Protein AF-A0A1V3P8Z8-F1 (afdb_monomer)

Secondary structure (DSSP, 8-state):
--TTGGGTS-HHHHHHHHHHHHHHHHHHHHHHHSS--HHHHHHHHHHHHHHHHHHHHT--

Sequence (60 aa):
MIGTDLKQAHPLRVAMLAADEVLQ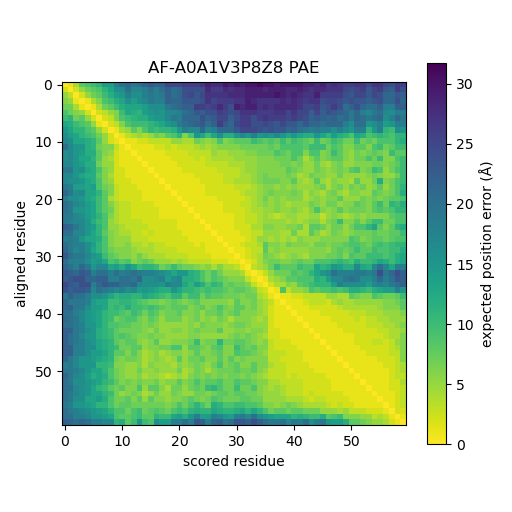HLREYADATDRPAWEAVQAADLLDSVADLLAKAVQP

Mean predicted aligned error: 9.08 Å

pLDDT: mean 73.27, std 10.86, range [43.44, 83.06]

Foldseek 3Di:
DPPPVVVPDDVLNVLLVVLVVLLVVLVVVCVVVVHRDVVSVVSNVVSVVSNVVSVVVPDD

Nearest PDB structures (foldseek):
  2f6m-assembly2_C  TM=7.822E-01  e=4.537E+00  Saccharomyces cerevisiae
  2f66-assembly3_A  TM=7.659E-01  e=4.830E+00  Saccharomyces cerevisiae
  6s1k-assembly1_E  TM=4.923E-01  e=8.493E+00  Escherichia coli str. K-12 substr. MG1655star

Radius of gyration: 13.84 Å; Cα contacts (8 Å, |Δi|>4): 31; chains: 1; bounding box: 28×25×36 Å

Solvent-accessible surface area (backbone atoms only — not comparable to full-atom values): 3508 Å² total; per-residue (Å²): 136,72,81,65,66,64,76,75,47,56,67,61,60,52,52,42,54,53,36,54,53,52,44,50,52,40,49,54,51,26,66,75,57,83,53,64,51,71,68,46,52,54,51,38,57,52,36,54,53,50,41,51,53,44,55,59,71,72,56,132

Structure (mmCIF, N/CA/C/O backbone):
data_AF-A0A1V3P8Z8-F1
#
_entry.id   AF-A0A1V3P8Z8-F1
#
loop_
_atom_site.group_PDB
_atom_site.id
_atom_site.type_symbol
_atom_site.label_atom_id
_atom_site.label_alt_id
_atom_site.label_comp_id
_atom_site.label_asym_id
_atom_site.label_entity_id
_atom_site.label_seq_id
_atom_site.pdbx_PDB_ins_code
_atom_site.Cartn_x
_atom_site.Cartn_y
_atom_site.Cartn_z
_atom_site.occupancy
_atom_site.B_iso_or_equiv
_atom_site.auth_seq_id
_atom_site.auth_comp_id
_atom_site.auth_asym_id
_atom_site.auth_atom_id
_atom_site.pdbx_PDB_model_num
ATOM 1 N N . MET A 1 1 ? -16.181 17.979 -2.797 1.00 43.44 1 MET A N 1
ATOM 2 C CA . MET A 1 1 ? -16.427 18.355 -1.388 1.00 43.44 1 MET A CA 1
ATOM 3 C C . MET A 1 1 ? -15.969 17.182 -0.513 1.00 43.44 1 MET A C 1
ATOM 5 O O . MET A 1 1 ? -16.791 16.450 -0.007 1.00 43.44 1 MET A O 1
ATOM 9 N N . ILE A 1 2 ? -14.654 16.930 -0.436 1.00 53.16 2 ILE A N 1
ATOM 10 C CA . ILE A 1 2 ? -14.066 15.749 0.251 1.00 53.16 2 ILE A CA 1
ATOM 1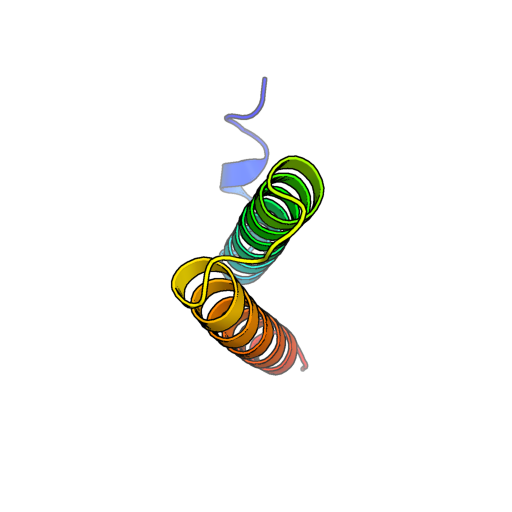1 C C . ILE A 1 2 ? -13.607 16.106 1.687 1.00 53.16 2 ILE A C 1
ATOM 13 O O . ILE A 1 2 ? -13.280 15.247 2.495 1.00 53.16 2 ILE A O 1
ATOM 17 N N . GLY A 1 3 ? -13.622 17.396 2.046 1.00 48.69 3 GLY A N 1
ATOM 18 C CA . GLY A 1 3 ? -13.044 17.897 3.301 1.00 48.69 3 GLY A CA 1
ATOM 19 C C . GLY A 1 3 ? -13.898 17.732 4.565 1.00 48.69 3 GLY A C 1
ATOM 20 O O . GLY A 1 3 ? -13.396 17.988 5.658 1.00 48.69 3 GLY A O 1
ATOM 21 N N . THR A 1 4 ? -15.170 17.343 4.450 1.00 47.03 4 THR A N 1
ATOM 22 C CA . THR A 1 4 ? -16.096 17.221 5.596 1.00 47.03 4 THR A CA 1
ATOM 23 C C . THR A 1 4 ? -16.358 15.778 6.024 1.00 47.03 4 THR A C 1
ATOM 25 O O . THR A 1 4 ? -16.455 15.542 7.225 1.00 47.03 4 THR A O 1
ATOM 28 N N . ASP A 1 5 ? -16.368 14.812 5.102 1.00 50.31 5 ASP A N 1
ATOM 29 C CA . ASP A 1 5 ? -16.559 13.385 5.421 1.00 50.31 5 ASP A CA 1
ATOM 30 C C . ASP A 1 5 ? -15.362 12.765 6.162 1.00 50.31 5 ASP A C 1
ATOM 32 O O . ASP A 1 5 ? -15.529 11.950 7.068 1.00 50.31 5 ASP A O 1
ATOM 36 N N . LEU A 1 6 ? -14.140 13.227 5.873 1.00 51.56 6 LEU A N 1
ATOM 37 C CA . LEU A 1 6 ? -12.928 12.770 6.566 1.00 51.56 6 LEU A CA 1
ATOM 38 C C . LEU A 1 6 ? -12.871 13.175 8.049 1.00 51.56 6 LEU A C 1
ATOM 40 O O . LEU A 1 6 ? -12.177 12.526 8.826 1.00 51.56 6 LEU A O 1
ATOM 44 N N . LYS A 1 7 ? -13.600 14.220 8.471 1.00 48.56 7 LYS A N 1
ATOM 45 C CA . LYS A 1 7 ? -13.582 14.695 9.869 1.00 48.56 7 LYS A CA 1
ATOM 46 C C . LYS A 1 7 ? -14.325 13.774 10.841 1.00 48.56 7 LYS A C 1
ATOM 48 O O . LYS A 1 7 ? -14.106 13.892 12.043 1.00 48.56 7 LYS A O 1
ATOM 53 N N . GLN A 1 8 ? -15.199 12.893 10.348 1.00 55.12 8 GLN A N 1
ATOM 54 C CA . GLN A 1 8 ? -15.960 11.943 11.175 1.00 55.12 8 GLN A CA 1
ATOM 55 C C . GLN A 1 8 ? -15.577 10.480 10.931 1.00 55.12 8 GLN A C 1
ATOM 57 O O . GLN A 1 8 ? -16.058 9.589 11.634 1.00 55.1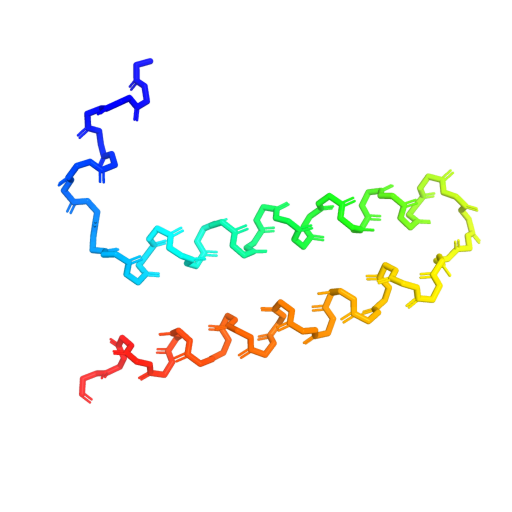2 8 GLN A O 1
ATOM 62 N N . ALA A 1 9 ? -14.707 10.213 9.959 1.00 59.38 9 ALA A N 1
ATOM 63 C CA . ALA A 1 9 ? -14.205 8.875 9.716 1.00 59.38 9 ALA A CA 1
ATOM 64 C C . ALA A 1 9 ? -13.257 8.462 10.851 1.00 59.38 9 ALA A C 1
ATOM 66 O O . ALA A 1 9 ? -12.310 9.172 11.187 1.00 59.38 9 ALA A O 1
ATOM 67 N N . HIS A 1 10 ? -13.520 7.298 11.451 1.00 71.06 10 HIS A N 1
ATOM 68 C CA . HIS A 1 10 ? -12.635 6.700 12.448 1.00 71.06 10 HIS A CA 1
ATOM 69 C C . HIS A 1 10 ? -11.199 6.668 11.886 1.00 71.06 10 HIS A C 1
ATOM 71 O O . HIS A 1 10 ? -11.032 6.155 10.778 1.00 71.06 10 HIS A O 1
ATOM 77 N N . PRO A 1 11 ? -10.167 7.171 12.592 1.00 74.00 11 PRO A N 1
ATOM 78 C CA . PRO A 1 11 ? -8.813 7.307 12.042 1.00 74.00 11 PRO A CA 1
ATOM 79 C C . PRO A 1 11 ? -8.260 6.020 11.412 1.00 74.00 11 PRO A C 1
ATOM 81 O O . PRO A 1 11 ? -7.599 6.072 10.381 1.00 74.00 11 PRO A O 1
ATOM 84 N N . LEU A 1 12 ? -8.617 4.856 11.970 1.00 73.25 12 LEU A N 1
ATOM 85 C CA . LEU A 1 12 ? -8.277 3.548 11.393 1.00 73.25 12 LEU A CA 1
ATOM 86 C C . LEU A 1 12 ? -8.913 3.306 10.015 1.00 73.25 12 LEU A C 1
ATOM 88 O O . LEU A 1 12 ? -8.255 2.774 9.133 1.00 73.25 12 LEU A O 1
ATOM 92 N N . ARG A 1 13 ? -10.165 3.729 9.793 1.00 75.06 13 ARG A N 1
ATOM 93 C CA . ARG A 1 13 ? -10.824 3.618 8.480 1.00 75.06 13 ARG A CA 1
ATOM 94 C C . ARG A 1 13 ? -10.173 4.528 7.442 1.00 75.06 13 ARG A C 1
ATOM 96 O O . ARG A 1 13 ? -10.032 4.121 6.298 1.00 75.06 13 ARG A O 1
ATOM 103 N N . VAL A 1 14 ? -9.756 5.733 7.839 1.00 78.38 14 VAL A N 1
ATOM 104 C CA . VAL A 1 14 ? -9.002 6.642 6.956 1.00 78.38 14 VAL A CA 1
ATOM 105 C C . VAL A 1 14 ? -7.657 6.024 6.579 1.00 78.38 14 VAL A C 1
ATOM 107 O O . VAL A 1 14 ? -7.283 6.041 5.412 1.00 78.38 14 VAL A O 1
AT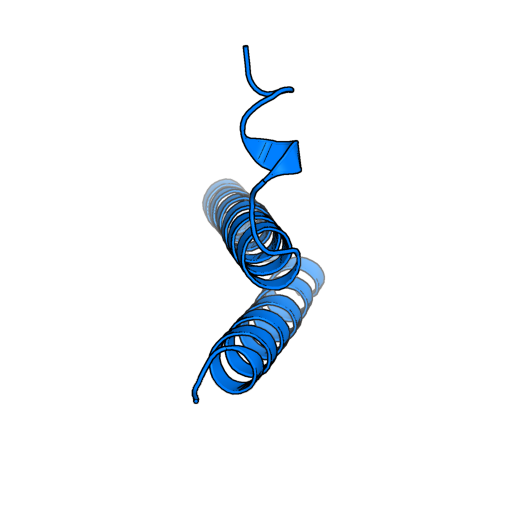OM 110 N N . ALA A 1 15 ? -6.959 5.435 7.552 1.00 77.25 15 ALA A N 1
ATOM 111 C CA . ALA A 1 15 ? -5.692 4.757 7.313 1.00 77.25 15 ALA A CA 1
ATOM 112 C C . ALA A 1 15 ? -5.841 3.534 6.387 1.00 77.25 15 ALA A C 1
ATOM 114 O O . ALA A 1 15 ? -4.990 3.338 5.527 1.00 77.25 15 ALA A O 1
ATOM 115 N N . MET A 1 16 ? -6.927 2.756 6.512 1.00 77.56 16 MET A N 1
ATOM 116 C CA . MET A 1 16 ? -7.204 1.629 5.607 1.00 77.56 16 MET A CA 1
ATOM 117 C C . MET A 1 16 ? -7.416 2.103 4.167 1.00 77.56 16 MET A C 1
ATOM 119 O O . MET A 1 16 ? -6.776 1.586 3.261 1.00 77.56 16 MET A O 1
ATOM 123 N N . LEU A 1 17 ? -8.250 3.129 3.963 1.00 79.69 17 LEU A N 1
ATOM 124 C CA . LEU A 1 17 ? -8.503 3.680 2.627 1.00 79.69 17 LEU A CA 1
ATOM 125 C C . LEU A 1 17 ? -7.227 4.229 1.977 1.00 79.69 17 LEU A C 1
ATOM 127 O O . LEU A 1 17 ? -7.000 4.008 0.793 1.00 79.69 17 L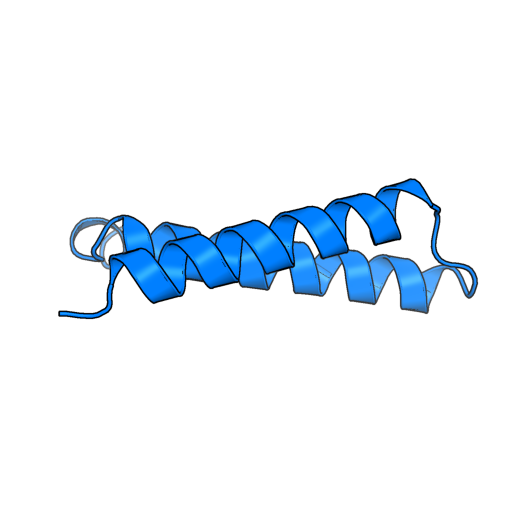EU A O 1
ATOM 131 N N . ALA A 1 18 ? -6.381 4.909 2.754 1.00 77.50 18 ALA A N 1
ATOM 132 C CA . ALA A 1 18 ? -5.099 5.401 2.262 1.00 77.50 18 ALA A CA 1
ATOM 133 C C . ALA A 1 18 ? -4.142 4.254 1.887 1.00 77.50 18 ALA A C 1
ATOM 135 O O . ALA A 1 18 ? -3.420 4.363 0.900 1.00 77.50 18 ALA A O 1
ATOM 136 N N . ALA A 1 19 ? -4.134 3.150 2.645 1.00 81.06 19 ALA A N 1
ATOM 137 C CA . ALA A 1 19 ? -3.320 1.982 2.315 1.00 81.06 19 ALA A CA 1
ATOM 138 C C . ALA A 1 19 ? -3.782 1.313 1.008 1.00 81.06 19 ALA A C 1
ATOM 140 O O . ALA A 1 19 ? -2.947 1.015 0.152 1.00 81.06 19 ALA A O 1
ATOM 141 N N . ASP A 1 20 ? -5.097 1.155 0.827 1.00 81.06 20 ASP A N 1
ATOM 142 C CA . ASP A 1 20 ? -5.695 0.611 -0.399 1.00 81.06 20 ASP A CA 1
ATOM 143 C C . ASP A 1 20 ? -5.372 1.478 -1.630 1.00 81.06 20 ASP A C 1
ATOM 145 O O . ASP A 1 20 ? -5.009 0.951 -2.684 1.00 81.06 20 ASP A O 1
ATOM 149 N N . GLU A 1 21 ? -5.447 2.808 -1.501 1.00 81.25 21 GLU A N 1
ATOM 150 C CA . GLU A 1 21 ? -5.144 3.753 -2.586 1.00 81.25 21 GLU A CA 1
ATOM 151 C C . GLU A 1 21 ? -3.673 3.664 -3.030 1.00 81.25 21 GLU A C 1
ATOM 153 O O . GLU A 1 21 ? -3.374 3.600 -4.225 1.00 81.25 21 GLU A O 1
ATOM 158 N N . VAL A 1 22 ? -2.736 3.578 -2.079 1.00 82.06 22 VAL A N 1
ATOM 159 C CA . VAL A 1 22 ? -1.309 3.436 -2.407 1.00 82.06 22 VAL A CA 1
ATOM 160 C C . VAL A 1 22 ? -1.017 2.063 -3.026 1.00 82.06 22 VAL A C 1
ATOM 162 O O . VAL A 1 22 ? -0.253 1.981 -3.990 1.00 82.06 22 VAL A O 1
ATOM 165 N N . LEU A 1 23 ? -1.651 0.991 -2.539 1.00 81.00 23 LEU A N 1
ATOM 166 C CA . LEU A 1 23 ? -1.557 -0.341 -3.148 1.00 81.00 23 LEU A CA 1
ATOM 167 C C . LEU A 1 23 ? -2.019 -0.335 -4.606 1.00 81.00 23 LEU A C 1
ATOM 169 O O . LEU A 1 23 ? -1.373 -0.946 -5.461 1.00 81.00 23 LEU A O 1
ATOM 173 N N . GLN A 1 24 ? -3.114 0.364 -4.902 1.00 83.06 24 GLN A N 1
ATOM 174 C CA . GLN A 1 24 ? -3.617 0.489 -6.263 1.00 83.06 24 GLN A CA 1
ATOM 175 C C . GLN A 1 24 ? -2.599 1.185 -7.177 1.00 83.06 24 GLN A C 1
ATOM 177 O O . GLN A 1 24 ? -2.290 0.660 -8.246 1.00 83.06 24 GLN A O 1
ATOM 182 N N . HIS A 1 25 ? -2.010 2.301 -6.745 1.00 81.00 25 HIS A N 1
ATOM 183 C CA . HIS A 1 25 ? -0.993 2.997 -7.538 1.00 81.00 25 H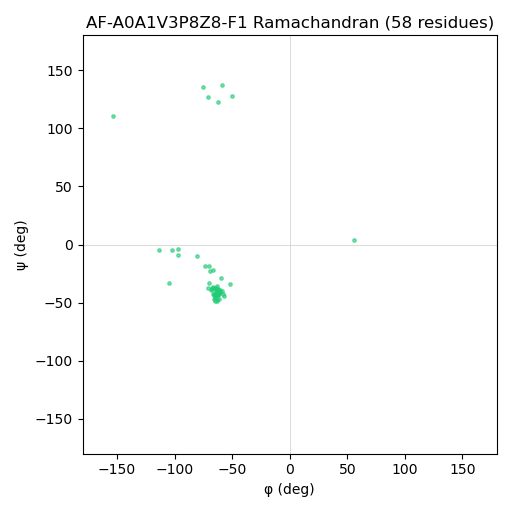IS A CA 1
ATOM 184 C C . HIS A 1 25 ? 0.267 2.165 -7.786 1.00 81.00 25 HIS A C 1
ATOM 186 O O . HIS A 1 25 ? 0.851 2.233 -8.868 1.00 81.00 25 HIS A O 1
ATOM 192 N N . LEU A 1 26 ? 0.690 1.352 -6.817 1.00 79.81 26 LEU A N 1
ATOM 193 C CA . LEU A 1 26 ? 1.833 0.456 -7.003 1.00 79.81 26 LEU A CA 1
ATOM 194 C C . LEU A 1 26 ? 1.544 -0.640 -8.035 1.00 79.81 26 LEU A C 1
ATOM 196 O O . LEU A 1 26 ? 2.428 -0.981 -8.823 1.00 79.81 26 LEU A O 1
ATOM 200 N N . ARG A 1 27 ? 0.309 -1.155 -8.073 1.00 78.50 27 ARG A N 1
ATOM 201 C CA . ARG A 1 27 ? -0.134 -2.110 -9.102 1.00 78.50 27 ARG A CA 1
ATOM 202 C C . ARG A 1 27 ? -0.171 -1.465 -10.483 1.00 78.50 27 ARG A C 1
ATOM 204 O O . ARG A 1 27 ? 0.395 -2.020 -11.414 1.00 78.50 27 ARG A O 1
ATOM 211 N N . GLU A 1 28 ? -0.743 -0.267 -10.596 1.00 82.75 28 GLU A N 1
ATOM 212 C CA . GLU A 1 28 ? -0.768 0.502 -11.849 1.00 82.75 28 GLU A CA 1
ATOM 213 C C . GLU A 1 28 ? 0.652 0.782 -12.370 1.00 82.75 28 GLU A C 1
ATOM 215 O O . GLU A 1 28 ? 0.919 0.665 -13.566 1.00 82.75 28 GLU A O 1
ATOM 220 N N . TYR A 1 29 ? 1.588 1.102 -11.473 1.00 78.19 29 TYR A N 1
ATOM 221 C CA . TYR A 1 29 ? 2.997 1.282 -11.817 1.00 78.19 29 TYR A CA 1
ATOM 222 C C . TYR A 1 29 ? 3.655 -0.016 -12.311 1.00 78.19 29 TYR A C 1
ATOM 224 O O . TYR A 1 29 ? 4.381 0.003 -13.309 1.00 78.19 29 TYR A O 1
ATOM 232 N N . ALA A 1 30 ? 3.410 -1.145 -11.638 1.00 75.88 30 ALA A N 1
ATOM 233 C CA . ALA A 1 30 ? 3.926 -2.450 -12.051 1.00 75.88 30 ALA A CA 1
ATOM 234 C C . ALA A 1 30 ? 3.383 -2.873 -13.427 1.00 75.88 30 ALA A C 1
ATOM 236 O O . ALA A 1 30 ? 4.162 -3.300 -14.280 1.00 75.88 30 ALA A O 1
ATOM 237 N N . ASP A 1 31 ? 2.083 -2.679 -13.666 1.00 79.94 31 ASP A N 1
ATOM 238 C CA . ASP A 1 31 ? 1.431 -2.975 -14.947 1.00 79.94 31 ASP A CA 1
ATOM 239 C C . ASP A 1 31 ? 1.985 -2.094 -16.078 1.00 79.94 31 ASP A C 1
ATOM 241 O O . ASP A 1 31 ? 2.250 -2.576 -17.178 1.00 79.94 31 ASP A O 1
ATOM 245 N N . ALA A 1 32 ? 2.221 -0.803 -15.816 1.00 82.31 32 ALA A N 1
ATOM 246 C CA . ALA A 1 32 ? 2.750 0.129 -16.813 1.00 82.31 32 ALA A CA 1
ATOM 247 C C . ALA A 1 32 ? 4.215 -0.134 -17.201 1.00 82.31 32 ALA A C 1
ATOM 249 O O . ALA A 1 32 ? 4.661 0.307 -18.262 1.00 82.31 32 ALA A O 1
ATOM 250 N N . THR A 1 33 ? 4.982 -0.804 -16.340 1.00 73.38 33 THR A N 1
ATOM 251 C CA . THR A 1 33 ? 6.426 -1.000 -16.526 1.00 73.38 33 THR A CA 1
ATOM 252 C C . THR A 1 33 ? 6.794 -2.395 -17.039 1.00 73.38 33 THR A C 1
ATOM 254 O O . THR A 1 33 ? 7.9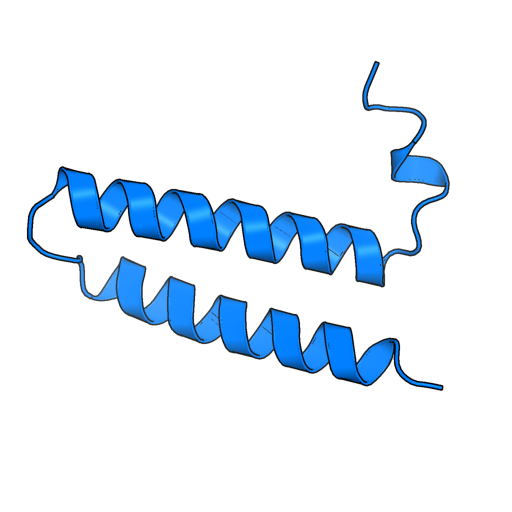68 -2.625 -17.334 1.00 73.38 33 THR A O 1
ATOM 257 N N . ASP A 1 34 ? 5.825 -3.317 -17.173 1.00 66.88 34 ASP A N 1
ATOM 258 C CA . ASP A 1 34 ? 5.985 -4.723 -17.618 1.00 66.88 34 ASP A CA 1
ATOM 259 C C . ASP A 1 34 ? 7.002 -5.537 -16.774 1.00 66.88 34 ASP A C 1
ATOM 261 O O . ASP A 1 34 ? 7.336 -6.692 -17.056 1.00 66.88 34 ASP A O 1
ATOM 265 N N . ARG A 1 35 ? 7.536 -4.907 -15.720 1.00 61.19 35 ARG A N 1
ATOM 266 C CA . ARG A 1 35 ? 8.502 -5.405 -14.746 1.00 61.19 35 ARG A CA 1
ATOM 267 C C . ARG A 1 35 ? 8.297 -4.627 -13.448 1.00 61.19 35 ARG A C 1
ATOM 269 O O . ARG A 1 35 ? 8.664 -3.454 -13.396 1.00 61.19 35 ARG A O 1
ATOM 276 N N . PRO A 1 36 ? 7.790 -5.260 -12.382 1.00 66.38 36 PRO A N 1
ATOM 277 C CA . PRO A 1 36 ? 7.688 -4.579 -11.107 1.00 66.38 36 PRO A CA 1
ATOM 278 C C . PRO A 1 36 ? 9.090 -4.200 -10.612 1.00 66.38 36 PRO A C 1
ATOM 280 O O . PRO A 1 36 ? 9.955 -5.065 -10.451 1.00 66.38 36 PRO A O 1
ATOM 283 N N . ALA A 1 37 ? 9.326 -2.907 -10.370 1.00 74.88 37 ALA A N 1
ATOM 284 C CA . ALA A 1 37 ? 10.500 -2.469 -9.622 1.00 74.88 37 ALA A CA 1
ATOM 285 C C . ALA A 1 37 ? 10.454 -3.116 -8.229 1.00 74.88 37 ALA A C 1
ATOM 287 O O . ALA A 1 37 ? 9.389 -3.186 -7.610 1.00 74.88 37 ALA A O 1
ATOM 288 N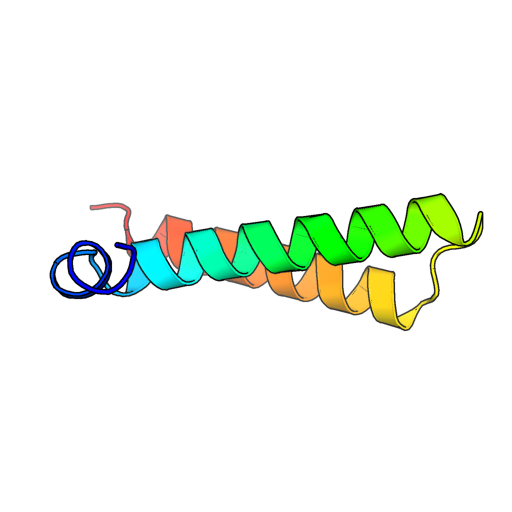 N . TRP A 1 38 ? 11.585 -3.618 -7.733 1.00 74.12 38 TRP A N 1
ATOM 289 C CA . TRP A 1 38 ? 11.627 -4.344 -6.458 1.00 74.12 38 TRP A CA 1
ATOM 290 C C . TRP A 1 38 ? 11.150 -3.470 -5.286 1.00 74.12 38 TRP A C 1
ATOM 292 O O . TRP A 1 38 ? 10.564 -3.983 -4.334 1.00 74.12 38 TRP A O 1
ATOM 302 N N . GLU A 1 39 ? 11.328 -2.150 -5.388 1.00 72.00 39 GLU A N 1
ATOM 303 C CA . GLU A 1 39 ? 10.809 -1.159 -4.447 1.00 72.00 39 GLU A CA 1
ATOM 304 C C . GLU A 1 39 ? 9.275 -1.122 -4.427 1.00 72.00 39 GLU A C 1
ATOM 306 O O . GLU A 1 39 ? 8.682 -0.980 -3.360 1.00 72.00 39 GLU A O 1
ATOM 311 N N . ALA A 1 40 ? 8.621 -1.284 -5.583 1.00 74.50 40 ALA A N 1
ATOM 312 C CA . ALA A 1 40 ? 7.163 -1.278 -5.681 1.00 74.50 40 ALA A CA 1
ATOM 313 C C . ALA A 1 40 ? 6.546 -2.540 -5.061 1.00 74.50 40 ALA A C 1
ATOM 315 O O . ALA A 1 40 ? 5.526 -2.456 -4.380 1.00 74.50 40 ALA A O 1
ATOM 316 N N . VAL A 1 41 ? 7.201 -3.693 -5.238 1.00 77.50 41 VAL A N 1
ATOM 317 C CA . VAL A 1 41 ? 6.795 -4.956 -4.598 1.00 77.50 41 VAL A CA 1
ATOM 318 C C . VAL A 1 41 ? 6.947 -4.863 -3.081 1.00 77.50 41 VAL A C 1
ATOM 320 O O . VAL A 1 41 ? 5.994 -5.136 -2.361 1.00 77.50 41 VAL A O 1
ATOM 323 N N . GLN A 1 42 ? 8.098 -4.393 -2.583 1.00 77.69 42 GLN A N 1
ATOM 324 C CA . GLN A 1 42 ? 8.298 -4.231 -1.136 1.00 77.69 42 GLN A CA 1
ATOM 325 C C . GLN A 1 42 ? 7.331 -3.220 -0.512 1.00 77.69 42 GLN A C 1
ATOM 327 O O . GLN A 1 42 ? 6.852 -3.435 0.601 1.00 77.69 42 GLN A O 1
ATOM 332 N N . ALA A 1 43 ? 7.036 -2.121 -1.210 1.00 77.75 43 ALA A N 1
ATOM 333 C CA . ALA A 1 43 ? 6.061 -1.145 -0.739 1.00 77.75 43 ALA A CA 1
ATOM 334 C C . ALA A 1 43 ? 4.650 -1.750 -0.664 1.00 77.75 43 ALA A C 1
ATOM 336 O O . ALA A 1 43 ? 3.940 -1.499 0.309 1.00 77.75 43 ALA A O 1
ATOM 337 N N . ALA A 1 44 ? 4.265 -2.582 -1.637 1.00 78.94 44 ALA A N 1
ATOM 338 C CA . ALA A 1 44 ? 2.984 -3.279 -1.621 1.00 78.94 44 ALA A CA 1
ATOM 339 C C . ALA A 1 44 ? 2.891 -4.277 -0.453 1.00 78.94 44 ALA A C 1
ATOM 341 O O . ALA A 1 44 ? 1.920 -4.234 0.297 1.00 78.94 44 ALA A O 1
ATOM 342 N N . ASP A 1 45 ? 3.923 -5.094 -0.226 1.00 82.19 45 ASP A N 1
ATOM 343 C CA . ASP A 1 45 ? 3.957 -6.056 0.888 1.00 82.19 45 ASP A CA 1
ATOM 344 C C . ASP A 1 45 ? 3.851 -5.364 2.263 1.00 82.19 45 ASP A C 1
ATOM 346 O O . ASP A 1 45 ? 3.165 -5.835 3.180 1.00 82.19 45 ASP A O 1
ATOM 350 N N . LEU A 1 46 ? 4.514 -4.209 2.413 1.00 81.38 46 LEU A N 1
ATOM 351 C CA . LEU A 1 46 ? 4.443 -3.402 3.632 1.00 81.38 46 LEU A CA 1
ATOM 352 C C . LEU A 1 46 ? 3.028 -2.846 3.852 1.00 81.38 46 LEU A C 1
ATOM 354 O O . LEU A 1 46 ? 2.528 -2.864 4.978 1.00 81.38 46 LEU A O 1
ATOM 358 N N . LEU A 1 47 ? 2.378 -2.358 2.794 1.00 82.81 47 LEU A N 1
ATOM 359 C CA . LEU A 1 47 ? 1.022 -1.810 2.867 1.00 82.81 47 LEU A CA 1
ATOM 360 C C . LEU A 1 47 ? -0.019 -2.881 3.177 1.00 82.81 47 LEU A C 1
ATOM 362 O O . LEU A 1 47 ? -0.917 -2.619 3.973 1.00 82.81 47 LEU A O 1
ATOM 366 N N . ASP A 1 48 ? 0.135 -4.085 2.629 1.00 83.06 48 ASP A N 1
ATOM 367 C CA . ASP A 1 48 ? -0.748 -5.219 2.920 1.00 83.06 48 ASP A CA 1
ATOM 368 C C . ASP A 1 48 ? -0.654 -5.61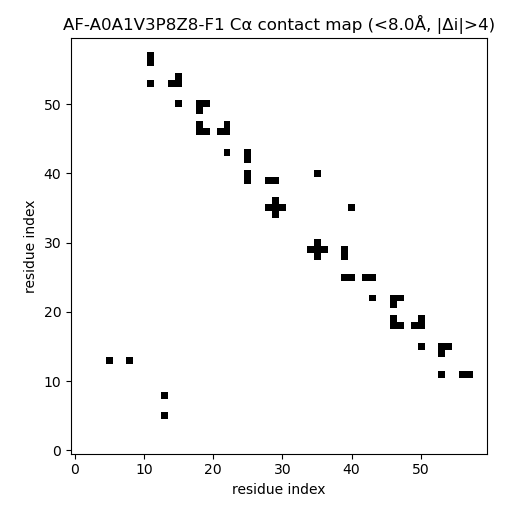5 4.407 1.00 83.06 48 ASP A C 1
ATOM 370 O O . ASP A 1 48 ? -1.660 -5.799 5.095 1.00 83.06 48 ASP A O 1
ATOM 374 N N . SER A 1 49 ? 0.565 -5.606 4.959 1.00 81.25 49 SER A N 1
ATOM 375 C CA . SER A 1 49 ? 0.802 -5.822 6.394 1.00 81.25 49 SER A CA 1
ATOM 376 C C . SER A 1 49 ? 0.164 -4.731 7.265 1.00 81.25 49 SER A C 1
ATOM 378 O O . SER A 1 49 ? -0.401 -5.018 8.322 1.00 81.25 49 SER A O 1
ATOM 380 N N . VAL A 1 50 ? 0.237 -3.466 6.836 1.00 81.88 50 VAL A N 1
ATOM 381 C CA . VAL A 1 50 ? -0.414 -2.342 7.529 1.00 81.88 50 VAL A CA 1
ATOM 382 C C . VAL A 1 50 ? -1.937 -2.471 7.463 1.00 81.88 50 VAL A C 1
ATOM 384 O O . VAL A 1 50 ? -2.595 -2.278 8.484 1.00 81.88 50 VAL A O 1
ATOM 387 N N . ALA A 1 51 ? -2.502 -2.837 6.312 1.00 80.31 51 ALA A N 1
ATOM 388 C CA . ALA A 1 51 ? -3.936 -3.053 6.149 1.00 80.31 51 ALA A CA 1
ATOM 389 C C . ALA A 1 51 ? -4.452 -4.183 7.060 1.00 80.31 51 ALA A C 1
ATOM 391 O O . ALA A 1 51 ? -5.473 -4.005 7.726 1.00 80.31 51 ALA A O 1
ATOM 392 N N . ASP A 1 52 ? -3.716 -5.293 7.180 1.00 82.50 52 ASP A N 1
ATOM 393 C CA . ASP A 1 52 ? -4.047 -6.395 8.094 1.00 82.50 52 ASP A CA 1
ATOM 394 C C . ASP A 1 52 ? -3.983 -5.969 9.575 1.00 82.50 52 ASP A C 1
ATOM 396 O O . ASP A 1 52 ? -4.888 -6.262 10.361 1.00 82.50 52 ASP A O 1
ATOM 400 N N . LEU A 1 53 ? -2.958 -5.205 9.973 1.00 80.00 53 LEU A N 1
ATOM 401 C CA . LEU A 1 53 ? -2.862 -4.651 11.331 1.00 80.00 53 LEU A CA 1
ATOM 402 C C . LEU A 1 53 ? -4.010 -3.687 11.645 1.00 80.00 53 LEU A C 1
ATOM 404 O O . LEU A 1 53 ? -4.571 -3.730 12.743 1.00 80.00 53 LEU A O 1
ATOM 408 N N . LEU A 1 54 ? -4.378 -2.838 10.685 1.00 79.19 54 LEU A N 1
ATOM 409 C CA . LEU A 1 54 ? -5.518 -1.943 10.821 1.00 79.19 54 LEU A CA 1
ATOM 410 C C . LEU A 1 54 ? -6.811 -2.743 10.956 1.00 79.19 54 LEU A C 1
ATOM 412 O O . LEU A 1 54 ? -7.562 -2.480 11.889 1.00 79.19 54 LEU A O 1
ATOM 416 N N . ALA A 1 55 ? -7.034 -3.754 10.110 1.00 80.19 55 ALA A N 1
ATOM 417 C CA . ALA A 1 55 ? -8.203 -4.626 10.172 1.00 80.19 55 ALA A CA 1
ATOM 418 C C . ALA A 1 55 ? -8.331 -5.322 11.536 1.00 80.19 55 ALA A C 1
ATOM 420 O O . ALA A 1 55 ? -9.415 -5.324 12.118 1.00 80.19 55 ALA A O 1
ATOM 421 N N . LYS A 1 56 ? -7.224 -5.840 12.085 1.00 80.19 56 LYS A N 1
ATOM 422 C CA . LYS A 1 56 ? -7.172 -6.426 13.436 1.00 80.19 56 LYS A CA 1
ATOM 423 C C . LYS A 1 56 ? -7.508 -5.409 14.525 1.00 80.19 56 LYS A C 1
ATOM 425 O O . LYS A 1 56 ? -8.219 -5.746 15.462 1.00 80.19 56 LYS A O 1
ATOM 430 N N . ALA A 1 57 ? -7.044 -4.168 14.397 1.00 75.06 57 ALA A N 1
ATOM 431 C CA . ALA A 1 57 ? -7.311 -3.107 15.369 1.00 75.06 57 ALA A CA 1
ATOM 432 C C . ALA A 1 57 ? -8.773 -2.614 15.373 1.00 75.06 57 ALA A C 1
ATOM 434 O O . ALA A 1 57 ? -9.185 -1.973 16.339 1.00 75.06 57 ALA A O 1
ATOM 435 N N . VAL A 1 58 ? -9.553 -2.881 14.315 1.00 75.25 58 VAL A N 1
ATOM 436 C CA . VAL A 1 58 ? -10.993 -2.552 14.255 1.00 75.25 58 VAL A CA 1
ATOM 437 C C . VAL A 1 58 ? -11.905 -3.731 14.620 1.00 75.25 58 VAL A C 1
ATOM 439 O O . VAL A 1 58 ? -13.124 -3.549 14.655 1.00 75.25 58 VAL A O 1
ATOM 442 N N . GLN A 1 59 ? -11.357 -4.925 14.877 1.00 71.56 59 GLN A N 1
ATOM 443 C CA . GLN A 1 59 ? -12.138 -6.056 15.387 1.00 71.56 59 GLN A CA 1
ATOM 444 C C . GLN A 1 59 ? -12.448 -5.850 16.887 1.00 71.56 59 GLN A C 1
ATOM 446 O O . GLN A 1 59 ? -11.564 -5.402 17.619 1.00 71.56 59 GLN A O 1
ATOM 451 N N . PRO A 1 60 ? -13.696 -6.105 17.331 1.00 55.38 60 PRO A N 1
ATOM 452 C CA . PRO A 1 60 ? -14.136 -5.897 18.714 1.00 55.38 60 PRO A CA 1
ATOM 453 C C . PRO A 1 60 ? -13.568 -6.911 19.715 1.00 55.38 60 PRO A C 1
ATOM 455 O O . PRO A 1 60 ? -13.312 -8.070 19.316 1.00 55.38 60 PRO A O 1
#